Protein AF-A0A5C6XCS1-F1 (afdb_monomer_lite)

Secondary structure (DSSP, 8-state):
--HHHHHHHHHHHHH-TTSB-TTTS-HHHHHHHHHH-TTTSSS--BHHHHHHHHHHHTT--TTS-SPPHHHHHHHHHHHHHHHHHHHHHHHHHH--

Structure (mmCIF, N/CA/C/O backbone):
data_AF-A0A5C6XCS1-F1
#
_entry.id   AF-A0A5C6XCS1-F1
#
loop_
_atom_site.group_PDB
_atom_site.id
_atom_site.type_symbol
_atom_site.label_atom_id
_atom_site.label_alt_id
_atom_site.label_comp_id
_atom_site.label_asym_id
_atom_site.label_entity_id
_atom_site.label_seq_id
_atom_site.pdbx_PDB_ins_code
_atom_site.Cartn_x
_atom_site.Cartn_y
_atom_site.Cartn_z
_atom_site.occupancy
_atom_site.B_iso_or_equiv
_atom_site.auth_seq_id
_atom_site.auth_comp_id
_atom_site.auth_asym_id
_atom_site.auth_atom_id
_atom_site.pdbx_PDB_model_num
ATOM 1 N N . MET A 1 1 ? -13.984 1.439 -6.672 1.00 53.34 1 MET A N 1
ATOM 2 C CA . MET A 1 1 ? -13.283 1.455 -7.981 1.00 53.34 1 MET A CA 1
ATOM 3 C C . MET A 1 1 ? -11.849 0.967 -7.791 1.00 53.34 1 MET A C 1
ATOM 5 O O . MET A 1 1 ? -11.150 1.538 -6.969 1.00 53.34 1 MET A O 1
ATOM 9 N N . VAL A 1 2 ? -11.416 -0.090 -8.491 1.00 68.62 2 VAL A N 1
ATOM 10 C CA . VAL A 1 2 ? -10.109 -0.752 -8.246 1.00 68.62 2 VAL A CA 1
ATOM 11 C C . VAL A 1 2 ? -9.064 -0.436 -9.329 1.00 68.62 2 VAL A C 1
ATOM 13 O O . VAL A 1 2 ? -7.883 -0.297 -9.021 1.00 68.62 2 VAL A O 1
ATOM 16 N N . ALA A 1 3 ? -9.485 -0.259 -10.586 1.00 79.19 3 ALA A N 1
ATOM 17 C CA . ALA A 1 3 ? -8.567 -0.104 -11.718 1.00 79.19 3 ALA A CA 1
ATOM 18 C C . ALA A 1 3 ? -7.756 1.206 -11.684 1.00 79.19 3 ALA A C 1
ATOM 20 O O . ALA A 1 3 ? -6.547 1.177 -11.895 1.00 79.19 3 ALA A O 1
ATOM 21 N N . TRP A 1 4 ? -8.391 2.338 -11.354 1.00 88.06 4 TRP A N 1
ATOM 22 C CA . TRP A 1 4 ? -7.715 3.639 -11.265 1.00 88.06 4 TRP A CA 1
ATOM 23 C C . TRP A 1 4 ? -6.559 3.634 -10.255 1.00 88.06 4 TRP A C 1
ATOM 25 O O . TRP A 1 4 ? -5.450 4.035 -10.591 1.00 88.06 4 TRP A O 1
ATOM 35 N N . ASN A 1 5 ? -6.774 3.091 -9.053 1.00 89.94 5 ASN A N 1
ATOM 36 C CA . ASN A 1 5 ? -5.743 3.061 -8.010 1.00 89.94 5 ASN A CA 1
ATOM 37 C C . ASN A 1 5 ? -4.531 2.215 -8.417 1.00 89.94 5 ASN A C 1
ATOM 39 O O . ASN A 1 5 ? -3.395 2.589 -8.135 1.00 89.94 5 ASN A O 1
ATOM 43 N N . LEU A 1 6 ? -4.750 1.109 -9.134 1.00 92.75 6 LEU A N 1
ATOM 44 C CA . LEU A 1 6 ? -3.654 0.299 -9.664 1.00 92.75 6 LEU A CA 1
ATOM 45 C C . LEU A 1 6 ? -2.857 1.046 -10.739 1.00 92.75 6 LEU A C 1
ATOM 47 O O . LEU A 1 6 ? -1.624 0.972 -10.732 1.00 92.75 6 LEU A O 1
ATOM 51 N N . LEU A 1 7 ? -3.534 1.780 -11.631 1.00 93.69 7 LEU A N 1
ATOM 52 C CA . LEU A 1 7 ? -2.874 2.636 -12.620 1.00 93.69 7 LEU A CA 1
ATOM 53 C C . LEU A 1 7 ? -2.030 3.711 -11.929 1.00 93.69 7 LEU A C 1
ATOM 55 O O . LEU A 1 7 ? -0.844 3.830 -12.231 1.00 93.69 7 LEU A O 1
ATOM 59 N N . VAL A 1 8 ? -2.608 4.427 -10.962 1.00 92.75 8 VAL A N 1
ATOM 60 C CA . VAL A 1 8 ? -1.938 5.492 -10.201 1.00 92.75 8 VAL A CA 1
ATOM 61 C C . VAL A 1 8 ? -0.723 4.958 -9.448 1.00 92.75 8 VAL A C 1
ATOM 63 O O . VAL A 1 8 ? 0.374 5.487 -9.624 1.00 92.75 8 VAL A O 1
ATOM 66 N N . ILE A 1 9 ? -0.875 3.875 -8.675 1.00 93.44 9 ILE A N 1
ATOM 67 C CA . ILE A 1 9 ? 0.225 3.258 -7.916 1.00 93.44 9 ILE A CA 1
ATOM 68 C C . ILE A 1 9 ? 1.382 2.895 -8.832 1.00 93.44 9 ILE A C 1
ATOM 70 O O . ILE A 1 9 ? 2.533 3.196 -8.521 1.00 93.44 9 ILE A O 1
ATOM 74 N N . ARG A 1 10 ? 1.095 2.234 -9.958 1.00 94.06 10 ARG A N 1
ATOM 75 C CA . ARG A 1 10 ? 2.153 1.786 -10.861 1.00 94.06 10 ARG A CA 1
ATOM 76 C C . ARG A 1 10 ? 2.791 2.955 -11.603 1.00 94.06 10 ARG A C 1
ATOM 78 O O . ARG A 1 10 ? 4.005 2.946 -11.779 1.00 94.06 10 ARG A O 1
ATOM 85 N N . TYR A 1 11 ? 1.998 3.919 -12.063 1.00 94.81 11 TYR A N 1
ATOM 86 C CA . TYR A 1 11 ? 2.501 5.074 -12.798 1.00 94.81 11 TYR A CA 1
ATOM 87 C C . TYR A 1 11 ? 3.371 5.955 -11.901 1.00 94.81 11 TYR A C 1
ATOM 89 O O . TYR A 1 11 ? 4.536 6.182 -12.221 1.00 94.81 11 TYR A O 1
ATOM 97 N N . LEU A 1 12 ? 2.852 6.390 -10.751 1.00 94.38 12 LEU A N 1
ATOM 98 C CA . LEU A 1 12 ? 3.598 7.247 -9.831 1.00 94.38 12 LEU A CA 1
ATOM 99 C C . LEU A 1 12 ? 4.772 6.499 -9.202 1.00 94.38 12 LEU A C 1
ATOM 101 O O . LEU A 1 12 ? 5.874 7.028 -9.151 1.00 94.38 12 LEU A O 1
ATOM 105 N N . GLY A 1 13 ? 4.579 5.247 -8.785 1.00 93.56 13 GLY A N 1
ATOM 106 C CA . GLY A 1 13 ? 5.639 4.467 -8.151 1.00 93.56 13 GLY A CA 1
ATOM 107 C C . GLY A 1 13 ? 6.807 4.106 -9.073 1.00 93.56 13 GLY A C 1
ATOM 108 O O . GLY A 1 13 ? 7.858 3.733 -8.567 1.00 93.56 13 GLY A O 1
ATOM 109 N N . ARG A 1 14 ? 6.650 4.215 -10.401 1.00 92.69 14 ARG A N 1
ATOM 110 C CA . ARG A 1 14 ? 7.734 3.986 -11.375 1.00 92.69 14 ARG A CA 1
ATOM 111 C C . ARG A 1 14 ? 8.314 5.261 -11.973 1.00 92.69 14 ARG A C 1
ATOM 113 O O . ARG A 1 14 ? 9.502 5.281 -12.262 1.00 92.69 14 ARG A O 1
ATOM 120 N N . ASN A 1 15 ? 7.487 6.280 -12.206 1.00 94.50 15 ASN A N 1
ATOM 121 C CA . ASN A 1 15 ? 7.900 7.487 -12.931 1.00 94.50 15 ASN A CA 1
ATOM 122 C C . ASN A 1 15 ? 8.100 8.702 -12.013 1.00 94.50 15 ASN A C 1
ATOM 124 O O . ASN A 1 15 ? 8.739 9.671 -12.406 1.00 94.50 15 ASN A O 1
ATOM 128 N N . HIS A 1 16 ? 7.552 8.663 -10.796 1.00 93.38 16 HIS A N 1
ATOM 129 C CA . HIS A 1 16 ? 7.520 9.784 -9.855 1.00 93.38 16 HIS A CA 1
ATOM 130 C C . HIS A 1 16 ? 7.708 9.292 -8.408 1.00 93.38 16 HIS A C 1
ATOM 132 O O . HIS A 1 16 ? 6.953 9.660 -7.506 1.00 93.38 16 HIS A O 1
ATOM 138 N N . GLU A 1 17 ? 8.689 8.412 -8.181 1.00 92.69 17 GLU A N 1
ATOM 139 C CA . GLU A 1 17 ? 8.794 7.626 -6.943 1.00 92.69 17 GLU A CA 1
ATOM 140 C C . GLU A 1 17 ? 8.990 8.450 -5.660 1.00 92.69 17 GLU A C 1
ATOM 142 O O . GLU A 1 17 ? 8.594 7.995 -4.581 1.00 92.69 17 GLU A O 1
ATOM 147 N N . ASP A 1 18 ? 9.549 9.655 -5.782 1.00 94.31 18 ASP A N 1
ATOM 148 C CA . ASP A 1 18 ? 9.828 10.578 -4.677 1.00 94.31 18 ASP A CA 1
ATOM 149 C C . ASP A 1 18 ? 8.654 11.498 -4.327 1.00 94.31 18 ASP A C 1
ATOM 151 O O . ASP A 1 18 ? 8.647 12.109 -3.253 1.00 94.31 18 ASP A O 1
ATOM 155 N N . VAL A 1 19 ? 7.636 11.577 -5.192 1.00 92.62 19 VAL A N 1
ATOM 156 C CA . VAL A 1 19 ? 6.447 12.395 -4.937 1.00 92.62 19 VAL A CA 1
ATOM 157 C C . VAL A 1 19 ? 5.709 11.837 -3.728 1.00 92.62 19 VAL A C 1
ATOM 159 O O . VAL A 1 19 ? 5.538 10.627 -3.575 1.00 92.62 19 VAL A O 1
ATOM 162 N N . GLU A 1 20 ? 5.288 12.726 -2.834 1.00 92.12 20 GLU A N 1
ATOM 163 C CA . GLU A 1 20 ? 4.466 12.350 -1.692 1.00 92.12 20 GLU A CA 1
ATOM 164 C C . GLU A 1 20 ? 3.139 11.763 -2.173 1.00 92.12 20 GLU A C 1
ATOM 166 O O . GLU A 1 20 ? 2.494 12.313 -3.058 1.00 92.12 20 GLU A O 1
ATOM 171 N N . ALA A 1 21 ? 2.713 10.643 -1.592 1.00 84.06 21 ALA A N 1
ATOM 172 C CA . ALA A 1 21 ? 1.476 9.966 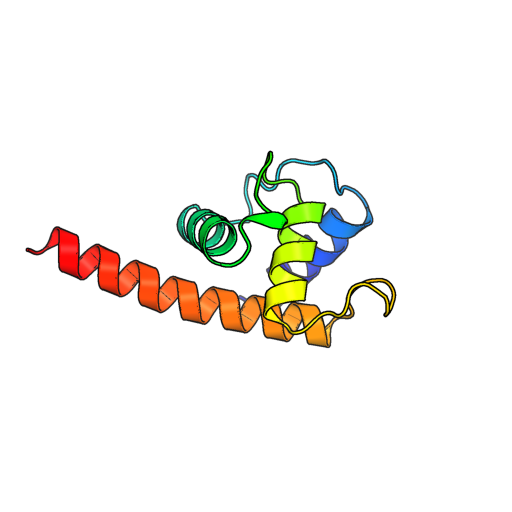-1.976 1.00 84.06 21 ALA A CA 1
ATOM 173 C C . ALA A 1 21 ? 0.209 10.690 -1.471 1.00 84.06 21 ALA A C 1
ATOM 175 O O . ALA A 1 21 ? -0.809 10.054 -1.197 1.00 84.06 21 ALA A O 1
ATOM 176 N N . SER A 1 22 ? 0.265 12.012 -1.304 1.00 73.81 22 SER A N 1
ATOM 177 C CA . SER A 1 22 ? -0.873 12.821 -0.891 1.00 73.81 22 SER A CA 1
ATOM 178 C C . SER A 1 22 ? -1.935 12.832 -1.997 1.00 73.81 22 SER A C 1
ATOM 180 O O . SER A 1 22 ? -1.637 12.971 -3.180 1.00 73.81 22 SER A O 1
ATOM 182 N N . GLY A 1 23 ? -3.198 12.630 -1.613 1.00 78.44 23 GLY A N 1
ATOM 183 C CA . GLY A 1 23 ? -4.355 12.771 -2.506 1.00 78.44 23 GLY A CA 1
ATOM 184 C C . GLY A 1 23 ? -4.956 11.480 -3.074 1.00 78.44 23 GLY A C 1
ATOM 185 O O . GLY A 1 23 ?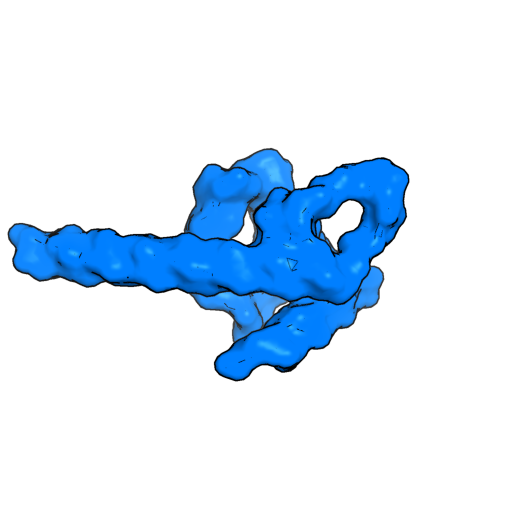 -6.077 11.532 -3.567 1.00 78.44 23 GLY A O 1
ATOM 186 N N . TRP A 1 24 ? -4.287 10.325 -2.983 1.00 86.31 24 TRP A N 1
ATOM 187 C CA . TRP A 1 24 ? -4.846 9.052 -3.486 1.00 86.31 24 TRP A CA 1
ATOM 188 C C . TRP A 1 24 ? -4.737 7.863 -2.522 1.00 86.31 24 TRP A C 1
ATOM 190 O O . TRP A 1 24 ? -5.350 6.827 -2.774 1.00 86.31 24 TRP A O 1
ATOM 200 N N . ILE A 1 25 ? -4.001 8.003 -1.414 1.00 91.88 25 ILE A N 1
ATOM 201 C CA . ILE A 1 25 ? -3.978 7.029 -0.315 1.00 91.88 25 ILE A CA 1
ATOM 202 C C . ILE A 1 25 ? -4.777 7.580 0.872 1.00 91.88 25 ILE A C 1
ATOM 204 O O . ILE A 1 25 ? -4.633 8.752 1.231 1.00 91.88 25 ILE A O 1
ATOM 208 N N . THR A 1 26 ? -5.620 6.757 1.495 1.00 94.00 26 THR A N 1
ATOM 209 C CA . THR A 1 26 ? -6.380 7.181 2.681 1.00 94.00 26 THR A CA 1
ATOM 210 C C . THR A 1 26 ? -5.480 7.201 3.927 1.00 94.00 26 THR A C 1
ATOM 212 O O . THR A 1 26 ? -4.479 6.474 3.991 1.00 94.00 26 THR A O 1
ATOM 215 N N . PRO A 1 27 ? -5.819 7.982 4.971 1.00 93.94 27 PRO A N 1
ATOM 216 C CA . PRO A 1 27 ? -5.102 7.927 6.246 1.00 93.94 27 PRO A CA 1
ATOM 217 C C . PRO A 1 27 ? -5.104 6.528 6.882 1.00 93.94 27 PRO A C 1
ATOM 219 O O . PRO A 1 27 ? -4.090 6.112 7.444 1.00 93.94 27 PRO A O 1
ATOM 222 N N . ALA A 1 28 ? -6.209 5.783 6.750 1.00 95.75 28 ALA A N 1
ATOM 223 C CA . ALA A 1 28 ? -6.329 4.412 7.245 1.00 95.75 28 ALA A CA 1
ATOM 224 C C . ALA A 1 28 ? -5.362 3.468 6.514 1.00 95.75 28 ALA A C 1
ATOM 226 O O . ALA A 1 28 ? -4.561 2.784 7.152 1.00 95.75 28 ALA A O 1
ATOM 227 N N . GLN A 1 29 ? -5.346 3.500 5.179 1.00 96.88 29 GLN A N 1
ATOM 228 C CA . GLN A 1 29 ? -4.396 2.735 4.365 1.00 96.88 29 GLN A CA 1
ATOM 229 C C . GLN A 1 29 ? -2.949 3.074 4.721 1.00 96.88 29 GLN A C 1
ATOM 231 O O . GLN A 1 29 ? -2.122 2.177 4.888 1.00 96.88 29 GLN A O 1
ATOM 236 N N . LEU A 1 30 ? -2.629 4.360 4.889 1.00 96.00 30 LEU A N 1
ATOM 237 C CA . LEU A 1 30 ? -1.287 4.786 5.273 1.00 96.00 30 LEU A CA 1
ATOM 238 C C . LEU A 1 30 ? -0.879 4.236 6.649 1.00 96.00 30 LEU A C 1
ATOM 240 O O . LEU A 1 30 ? 0.249 3.755 6.805 1.00 96.00 30 LEU A O 1
ATOM 244 N N . ALA A 1 31 ? -1.777 4.279 7.636 1.00 95.94 31 ALA A N 1
ATOM 245 C CA . ALA A 1 31 ? -1.540 3.707 8.960 1.00 95.94 31 ALA A CA 1
ATOM 246 C C . ALA A 1 31 ? -1.296 2.191 8.881 1.00 95.94 31 ALA A C 1
ATOM 248 O O . ALA A 1 31 ? -0.299 1.692 9.410 1.00 95.94 31 ALA A O 1
ATOM 249 N N . ILE A 1 32 ? -2.131 1.470 8.131 1.00 97.81 32 ILE A N 1
ATOM 250 C CA . ILE A 1 32 ? -2.002 0.022 7.919 1.00 97.81 32 ILE A CA 1
ATOM 251 C C . ILE A 1 32 ? -0.672 -0.320 7.250 1.00 97.81 32 ILE A C 1
ATOM 253 O O . ILE A 1 32 ? 0.028 -1.226 7.704 1.00 97.81 32 ILE A O 1
ATOM 257 N N . LEU A 1 33 ? -0.272 0.411 6.207 1.00 97.44 33 LEU A N 1
ATOM 258 C CA . LEU A 1 33 ? 1.008 0.189 5.530 1.00 97.44 33 LEU A CA 1
ATOM 259 C C . LEU A 1 33 ? 2.193 0.446 6.468 1.00 97.44 33 LEU A C 1
ATOM 261 O O . LEU A 1 33 ? 3.152 -0.329 6.460 1.00 97.44 33 LEU A O 1
ATOM 265 N N . ARG A 1 34 ? 2.126 1.479 7.319 1.00 96.88 34 ARG A N 1
ATOM 266 C CA . ARG A 1 34 ? 3.142 1.735 8.356 1.00 96.88 34 ARG A CA 1
ATOM 267 C C . ARG A 1 34 ? 3.237 0.593 9.366 1.00 96.88 34 ARG A C 1
ATOM 269 O O . ARG A 1 34 ? 4.348 0.184 9.693 1.00 96.88 34 ARG A O 1
ATOM 276 N N . MET A 1 35 ? 2.109 0.036 9.797 1.00 96.69 35 MET A N 1
ATOM 277 C CA . MET A 1 35 ? 2.068 -1.085 10.744 1.00 96.69 35 MET A CA 1
ATOM 278 C C . MET A 1 35 ? 2.521 -2.411 10.123 1.00 96.69 35 MET A C 1
ATOM 280 O O . MET A 1 35 ? 3.306 -3.145 10.718 1.00 96.69 35 MET A O 1
ATOM 284 N N . LYS A 1 36 ? 2.044 -2.742 8.919 1.00 97.38 36 LYS A N 1
ATOM 285 C CA . LYS A 1 36 ? 2.306 -4.035 8.265 1.00 97.38 36 LYS A CA 1
ATOM 286 C C . LYS A 1 36 ? 3.645 -4.081 7.546 1.00 97.38 36 LYS A C 1
ATOM 288 O O . LYS A 1 36 ? 4.191 -5.169 7.356 1.00 97.38 36 LYS A O 1
ATOM 293 N N . ARG A 1 37 ? 4.169 -2.940 7.095 1.00 96.50 37 ARG A N 1
ATOM 294 C CA . ARG A 1 37 ? 5.438 -2.831 6.357 1.00 96.50 37 ARG A CA 1
ATOM 295 C C . ARG A 1 37 ? 6.318 -1.712 6.927 1.00 96.50 37 ARG A C 1
ATOM 297 O O . ARG A 1 37 ? 6.790 -0.860 6.169 1.00 96.50 37 ARG A O 1
ATOM 304 N N . PRO A 1 38 ? 6.643 -1.749 8.235 1.00 96.31 38 PRO A N 1
ATOM 305 C CA . PRO A 1 38 ? 7.353 -0.665 8.903 1.00 96.31 38 PRO A CA 1
ATOM 306 C C . PRO A 1 38 ? 8.701 -0.395 8.248 1.00 96.31 38 PRO A C 1
ATOM 308 O O . PRO A 1 38 ? 9.020 0.755 8.000 1.00 96.31 38 PRO A O 1
ATOM 311 N N . LYS A 1 39 ? 9.457 -1.436 7.858 1.00 95.12 39 LYS A N 1
ATOM 312 C CA . LYS A 1 39 ? 10.765 -1.287 7.189 1.00 95.12 39 LYS A CA 1
ATOM 313 C C . LYS A 1 39 ? 10.696 -0.462 5.895 1.00 95.12 39 LYS A C 1
ATOM 315 O O . LYS A 1 39 ? 11.607 0.321 5.651 1.00 95.12 39 LYS A O 1
ATOM 320 N N . ILE A 1 40 ? 9.637 -0.624 5.099 1.00 95.00 40 ILE A N 1
ATOM 321 C CA . ILE A 1 40 ? 9.433 0.120 3.845 1.00 95.00 40 ILE A CA 1
ATOM 322 C C . ILE A 1 40 ? 8.936 1.537 4.159 1.00 95.00 40 ILE A C 1
ATOM 324 O O . ILE A 1 40 ? 9.391 2.509 3.562 1.00 95.00 40 ILE A O 1
ATOM 328 N N . MET A 1 41 ? 8.058 1.655 5.156 1.00 95.50 41 MET A N 1
ATOM 329 C CA . MET A 1 41 ? 7.342 2.879 5.515 1.00 95.50 41 MET A CA 1
ATOM 330 C C . MET A 1 41 ? 7.997 3.695 6.645 1.00 95.50 41 MET A C 1
ATOM 332 O O . MET A 1 41 ? 7.349 4.559 7.228 1.00 95.50 41 MET A O 1
ATOM 336 N N . LYS A 1 42 ? 9.286 3.464 6.947 1.00 90.31 42 LYS A N 1
ATOM 337 C CA . LYS A 1 42 ? 10.047 4.183 7.996 1.00 90.31 42 LYS A CA 1
ATOM 338 C C . LYS A 1 42 ? 10.164 5.693 7.766 1.00 90.31 42 LYS A C 1
ATOM 340 O O . LYS A 1 42 ? 10.458 6.432 8.696 1.00 90.31 42 LYS A O 1
ATOM 345 N N . ARG A 1 43 ? 10.047 6.134 6.515 1.00 90.25 43 ARG A N 1
ATOM 346 C CA . ARG A 1 43 ? 10.282 7.518 6.084 1.00 90.25 43 ARG A CA 1
ATOM 347 C C . ARG A 1 43 ? 9.005 8.113 5.490 1.00 90.25 43 ARG A C 1
ATOM 349 O O . ARG A 1 43 ? 7.930 7.522 5.574 1.00 90.25 43 ARG A O 1
ATOM 356 N N . LYS A 1 44 ? 9.141 9.282 4.860 1.00 91.88 44 LYS A N 1
ATOM 357 C CA . LYS A 1 44 ? 8.077 9.953 4.110 1.00 91.88 44 LYS A CA 1
ATOM 358 C C . LYS A 1 44 ? 7.358 8.978 3.172 1.00 91.88 44 LYS A C 1
ATOM 360 O O . LYS A 1 44 ? 8.015 8.183 2.496 1.00 91.88 44 LYS A O 1
ATOM 365 N N . ALA A 1 45 ? 6.030 9.045 3.147 1.00 94.12 45 ALA A N 1
ATOM 366 C CA . ALA A 1 45 ? 5.170 8.173 2.355 1.00 94.12 45 ALA A CA 1
ATOM 367 C C . ALA A 1 45 ? 5.171 8.603 0.882 1.00 94.12 45 ALA A C 1
ATOM 369 O O . ALA A 1 45 ? 4.252 9.265 0.413 1.00 94.12 45 ALA A O 1
ATOM 370 N N . THR A 1 46 ? 6.246 8.276 0.170 1.00 96.12 46 THR A N 1
ATOM 371 C CA . THR A 1 46 ? 6.371 8.576 -1.259 1.00 96.12 46 THR A CA 1
ATOM 372 C C . THR A 1 46 ? 5.674 7.514 -2.108 1.00 96.12 46 THR A C 1
ATOM 374 O O . THR A 1 46 ? 5.460 6.386 -1.647 1.00 96.12 46 THR A O 1
ATOM 377 N N . ALA A 1 47 ? 5.340 7.844 -3.354 1.00 95.56 47 ALA A N 1
ATOM 378 C CA . ALA A 1 47 ? 4.681 6.933 -4.284 1.00 95.56 47 ALA A CA 1
ATOM 379 C C . ALA A 1 47 ? 5.459 5.620 -4.468 1.00 95.56 47 ALA A C 1
ATOM 381 O O . ALA A 1 47 ? 4.858 4.545 -4.439 1.00 95.56 47 ALA A O 1
ATOM 382 N N . GLY A 1 48 ? 6.792 5.683 -4.556 1.00 95.25 48 GLY A N 1
ATOM 383 C CA . GLY A 1 48 ? 7.649 4.497 -4.642 1.00 95.25 48 GLY A CA 1
ATOM 384 C C . GLY A 1 48 ? 7.548 3.602 -3.406 1.00 95.25 48 GLY A C 1
ATOM 385 O O . GLY A 1 48 ? 7.426 2.381 -3.521 1.00 95.25 48 GLY A O 1
ATOM 386 N N . ARG A 1 49 ? 7.508 4.189 -2.200 1.00 95.94 49 ARG A N 1
ATOM 387 C CA . ARG A 1 49 ? 7.352 3.421 -0.951 1.00 95.94 49 ARG A CA 1
ATOM 388 C C . ARG A 1 49 ? 5.971 2.802 -0.816 1.00 95.94 49 ARG A C 1
ATOM 390 O O . ARG A 1 49 ? 5.883 1.651 -0.394 1.00 95.94 49 ARG A O 1
ATOM 397 N N . ILE A 1 50 ? 4.916 3.521 -1.199 1.00 96.50 50 ILE A N 1
ATOM 398 C CA . ILE A 1 50 ? 3.562 2.959 -1.214 1.00 96.50 50 ILE A CA 1
ATOM 399 C C . ILE A 1 50 ? 3.492 1.799 -2.207 1.00 96.50 50 ILE A C 1
ATOM 401 O O . ILE A 1 50 ? 3.063 0.712 -1.828 1.00 96.50 50 ILE A O 1
ATOM 405 N N . MET A 1 51 ? 3.986 1.978 -3.436 1.00 95.94 51 MET A N 1
ATOM 406 C CA . MET A 1 51 ? 4.027 0.906 -4.433 1.00 95.94 51 MET A CA 1
ATOM 407 C C . MET A 1 51 ? 4.808 -0.311 -3.924 1.00 95.94 51 MET A C 1
ATOM 409 O O . MET A 1 51 ? 4.325 -1.435 -4.047 1.00 95.94 51 MET A O 1
ATOM 413 N N . ALA A 1 52 ? 5.976 -0.111 -3.307 1.00 95.94 52 ALA A N 1
ATOM 414 C CA . ALA A 1 52 ? 6.776 -1.194 -2.738 1.00 95.94 52 ALA A CA 1
ATOM 415 C C . ALA A 1 52 ? 6.064 -1.905 -1.573 1.00 95.94 52 ALA A C 1
ATOM 417 O O . ALA A 1 52 ? 6.101 -3.134 -1.478 1.00 95.94 52 ALA A O 1
ATOM 418 N N . ALA A 1 53 ? 5.391 -1.159 -0.694 1.00 97.00 53 ALA A N 1
ATOM 419 C CA . ALA A 1 53 ? 4.647 -1.723 0.428 1.00 97.00 53 ALA A CA 1
ATOM 420 C C . ALA A 1 53 ? 3.433 -2.536 -0.050 1.00 97.00 53 ALA A C 1
ATOM 422 O O . ALA A 1 53 ? 3.242 -3.665 0.406 1.00 97.00 53 ALA A O 1
ATOM 423 N N . VAL A 1 54 ? 2.678 -2.015 -1.021 1.00 97.06 54 VAL A N 1
ATOM 424 C CA . VAL A 1 54 ? 1.561 -2.717 -1.673 1.00 97.06 54 VAL A CA 1
ATOM 425 C C . VAL A 1 54 ? 2.062 -3.967 -2.396 1.00 97.06 54 VAL A C 1
ATOM 427 O O . VAL A 1 54 ? 1.538 -5.055 -2.179 1.00 97.06 54 VAL A O 1
ATOM 430 N N . ALA A 1 55 ? 3.133 -3.868 -3.184 1.00 97.44 55 ALA A N 1
ATOM 431 C CA . ALA A 1 55 ? 3.731 -5.023 -3.849 1.00 97.44 55 ALA A CA 1
ATOM 432 C C . ALA A 1 55 ? 4.154 -6.108 -2.840 1.00 97.44 55 ALA A C 1
ATOM 434 O O . ALA A 1 55 ? 3.911 -7.295 -3.057 1.00 97.44 55 ALA A O 1
ATOM 435 N N . SER A 1 56 ? 4.721 -5.708 -1.699 1.00 97.31 56 SER A N 1
ATOM 436 C CA . SER A 1 56 ? 5.092 -6.621 -0.615 1.00 97.31 56 SER A CA 1
ATOM 437 C C . SER A 1 56 ? 3.885 -7.274 0.076 1.00 97.31 56 SER A C 1
ATOM 439 O O . SER A 1 56 ? 4.008 -8.394 0.575 1.00 97.31 56 SER A O 1
ATOM 441 N N . LEU A 1 57 ? 2.714 -6.629 0.122 1.00 97.50 57 LEU A N 1
ATOM 442 C CA . LEU A 1 57 ? 1.464 -7.280 0.550 1.00 97.50 57 LEU A CA 1
ATOM 443 C C . LEU A 1 57 ? 0.992 -8.334 -0.462 1.00 97.50 57 LEU A C 1
ATOM 445 O O . LEU A 1 57 ? 0.427 -9.345 -0.058 1.00 97.50 57 LEU A O 1
ATOM 449 N N . GLY A 1 58 ? 1.266 -8.125 -1.752 1.00 96.38 58 GLY A N 1
ATOM 450 C CA . GLY A 1 58 ? 0.913 -9.037 -2.847 1.00 96.38 58 GLY A CA 1
ATOM 451 C C . GLY A 1 58 ? 1.906 -10.178 -3.111 1.00 96.38 58 GLY A C 1
ATOM 452 O O . GLY A 1 58 ? 1.736 -10.919 -4.090 1.00 96.38 58 GLY A O 1
ATOM 453 N N . GLY A 1 59 ? 2.941 -10.307 -2.273 1.00 96.00 59 GLY A N 1
ATOM 454 C CA . GLY A 1 59 ? 3.966 -11.351 -2.367 1.00 96.00 59 GLY A CA 1
ATOM 455 C C . GLY A 1 59 ? 5.135 -11.028 -3.303 1.00 96.00 59 GLY A 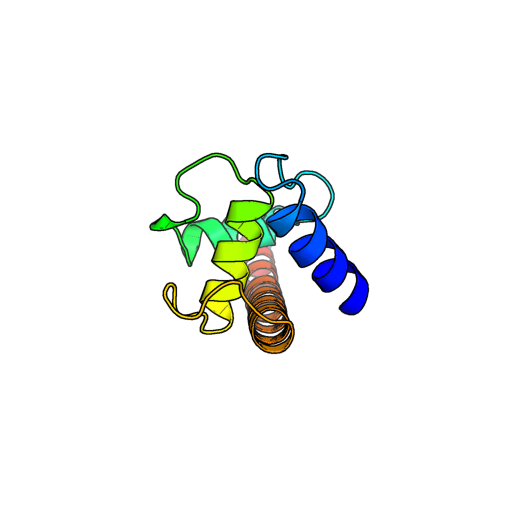C 1
ATOM 456 O O . GLY A 1 59 ? 5.756 -11.944 -3.834 1.00 96.00 59 GLY A O 1
ATOM 457 N N . HIS A 1 60 ? 5.432 -9.747 -3.560 1.00 96.81 60 HIS A N 1
ATOM 458 C CA . HIS A 1 60 ? 6.601 -9.370 -4.365 1.00 96.81 60 HIS A CA 1
ATOM 459 C C . HIS A 1 60 ? 7.912 -9.815 -3.711 1.00 96.81 60 HIS A C 1
ATOM 461 O O . HIS A 1 60 ? 8.151 -9.555 -2.530 1.00 96.81 60 HIS A O 1
ATOM 467 N N . ILE A 1 61 ? 8.782 -10.427 -4.515 1.00 90.88 61 ILE A N 1
ATOM 468 C CA . ILE A 1 61 ? 10.147 -10.795 -4.140 1.00 90.88 61 ILE A CA 1
ATOM 469 C C . ILE A 1 61 ? 11.092 -9.759 -4.750 1.00 90.88 61 ILE A C 1
ATOM 471 O O . ILE A 1 61 ? 11.089 -9.551 -5.963 1.00 90.88 61 ILE A O 1
ATOM 475 N N . LYS A 1 62 ? 11.925 -9.132 -3.910 1.00 78.00 62 LYS A N 1
ATOM 476 C CA . LYS A 1 62 ? 12.766 -7.973 -4.265 1.00 78.00 62 LYS A CA 1
ATOM 477 C C . LYS A 1 62 ? 13.654 -8.195 -5.501 1.00 78.00 62 LYS A C 1
ATOM 479 O O . LYS A 1 62 ? 13.894 -7.249 -6.240 1.00 78.00 62 LYS A O 1
ATOM 484 N N . ASN A 1 63 ? 14.107 -9.427 -5.733 1.00 84.38 63 ASN A N 1
ATOM 485 C CA . ASN A 1 63 ? 15.041 -9.756 -6.812 1.00 84.38 63 ASN A CA 1
ATOM 486 C C . ASN A 1 63 ? 14.356 -10.105 -8.151 1.00 84.38 63 ASN A C 1
ATOM 488 O O . ASN A 1 63 ? 15.051 -10.305 -9.140 1.00 84.38 63 ASN A O 1
ATOM 492 N N . ASN A 1 64 ? 13.018 -10.122 -8.225 1.00 85.81 64 ASN A N 1
ATOM 493 C CA . ASN A 1 64 ? 12.268 -10.484 -9.442 1.00 85.81 64 ASN A CA 1
ATOM 494 C C . ASN A 1 64 ? 11.916 -9.270 -10.323 1.00 85.81 64 ASN A C 1
ATOM 496 O O . ASN A 1 64 ? 10.851 -9.226 -10.942 1.00 85.81 64 ASN A O 1
ATOM 500 N N . GLY A 1 65 ? 12.785 -8.258 -10.351 1.00 86.75 65 GLY A N 1
ATOM 501 C CA . GLY A 1 65 ? 12.539 -7.013 -11.077 1.00 86.75 65 GLY A CA 1
ATOM 502 C C . GLY A 1 65 ? 11.321 -6.222 -10.561 1.00 86.75 65 GLY A C 1
ATOM 503 O O . GLY A 1 65 ? 10.817 -6.471 -9.458 1.00 86.75 65 GLY A O 1
ATOM 504 N N . PRO A 1 66 ? 10.834 -5.235 -11.336 1.00 88.06 66 PRO A N 1
ATOM 505 C CA . PRO A 1 66 ? 9.711 -4.391 -10.931 1.00 88.06 66 PRO A CA 1
ATOM 506 C C . PRO A 1 66 ? 8.404 -5.177 -10.755 1.00 88.06 66 PRO A C 1
ATOM 508 O O . PRO A 1 66 ? 8.055 -6.018 -11.581 1.00 88.06 66 PRO A O 1
ATOM 511 N N . ALA A 1 67 ? 7.614 -4.843 -9.730 1.00 93.38 67 ALA A N 1
ATOM 512 C CA . ALA A 1 67 ? 6.339 -5.510 -9.462 1.00 93.38 67 ALA A CA 1
ATOM 513 C C . ALA A 1 67 ? 5.366 -5.437 -10.660 1.00 93.38 67 ALA A C 1
ATOM 515 O O . ALA A 1 67 ? 5.101 -4.358 -11.206 1.00 93.38 67 ALA A O 1
ATOM 516 N N . GLY A 1 68 ? 4.838 -6.598 -11.064 1.00 93.19 68 GLY A N 1
ATOM 517 C CA . GLY A 1 68 ? 3.846 -6.744 -12.132 1.00 93.19 68 GLY A CA 1
ATOM 518 C C . GLY A 1 68 ? 2.410 -6.439 -11.686 1.00 93.19 68 GLY A C 1
ATOM 519 O O . GLY A 1 68 ? 2.131 -6.266 -10.501 1.00 93.19 68 GLY A O 1
ATOM 520 N N . TRP A 1 69 ? 1.474 -6.406 -12.642 1.00 94.81 69 TRP A N 1
ATOM 521 C CA . TRP A 1 69 ? 0.070 -6.052 -12.381 1.00 94.81 69 TRP A CA 1
ATOM 522 C C . TRP A 1 69 ? -0.627 -7.015 -11.421 1.00 94.81 69 TRP A C 1
ATOM 524 O O . TRP A 1 69 ? -1.324 -6.565 -10.523 1.00 94.81 69 TRP A O 1
ATOM 534 N N . GLN A 1 70 ? -0.393 -8.322 -11.556 1.00 94.88 70 GLN A N 1
ATOM 535 C CA . GLN A 1 70 ? -0.998 -9.323 -10.671 1.00 94.88 70 GLN A CA 1
ATOM 536 C C . GLN A 1 70 ? -0.544 -9.158 -9.216 1.00 94.88 70 GLN A C 1
ATOM 538 O O . GLN A 1 70 ? -1.349 -9.264 -8.297 1.00 94.88 70 GLN A O 1
ATOM 543 N N . VAL A 1 71 ? 0.742 -8.864 -9.002 1.00 96.38 71 VAL A N 1
ATOM 544 C CA . VAL A 1 71 ? 1.311 -8.644 -7.666 1.00 96.38 71 VAL A CA 1
ATOM 545 C C . VAL A 1 71 ? 0.728 -7.379 -7.037 1.00 96.38 71 VAL A C 1
ATOM 547 O O . VAL A 1 71 ? 0.280 -7.418 -5.895 1.00 96.38 71 VAL A O 1
ATOM 550 N N . LEU A 1 72 ? 0.679 -6.276 -7.790 1.00 96.06 72 LEU A N 1
ATOM 551 C CA . LEU A 1 72 ? 0.066 -5.030 -7.321 1.00 96.06 72 LEU A CA 1
ATOM 552 C C . LEU A 1 72 ? -1.435 -5.199 -7.059 1.00 96.06 72 LEU A C 1
ATOM 554 O O . LEU A 1 72 ? -1.920 -4.725 -6.041 1.00 96.06 72 LEU A O 1
ATOM 558 N N . GLY A 1 73 ? -2.146 -5.919 -7.929 1.00 96.12 73 GLY A N 1
ATOM 559 C CA . GLY A 1 73 ? -3.565 -6.237 -7.777 1.00 96.12 73 GLY A CA 1
ATOM 560 C C . GLY A 1 73 ? -3.855 -6.997 -6.487 1.00 96.12 73 GLY A C 1
ATOM 561 O O . GLY A 1 73 ? -4.682 -6.554 -5.695 1.00 96.12 73 GLY A O 1
ATOM 562 N N . ARG A 1 74 ? -3.122 -8.089 -6.226 1.00 97.56 74 ARG A N 1
ATOM 563 C CA . ARG A 1 74 ? -3.245 -8.849 -4.969 1.00 97.56 74 ARG A CA 1
ATOM 564 C C . ARG A 1 74 ? -2.907 -8.001 -3.748 1.00 97.56 74 ARG A C 1
ATOM 566 O O . ARG A 1 74 ? -3.621 -8.045 -2.755 1.00 97.56 74 ARG A O 1
ATOM 573 N N . GLY A 1 75 ? -1.829 -7.223 -3.825 1.00 97.44 75 GLY A N 1
ATOM 574 C CA . GLY A 1 75 ? -1.416 -6.347 -2.735 1.00 97.44 75 GLY A CA 1
ATOM 575 C C . GLY A 1 75 ? -2.448 -5.272 -2.412 1.00 97.44 75 GLY A C 1
ATOM 576 O O . GLY A 1 75 ? -2.696 -4.988 -1.244 1.00 97.44 75 GLY A O 1
ATOM 577 N N . TRP A 1 76 ? -3.068 -4.699 -3.443 1.00 96.94 76 TRP A N 1
ATOM 578 C CA . TRP A 1 76 ? -4.109 -3.691 -3.291 1.00 96.94 76 TRP A CA 1
ATOM 579 C C . TRP A 1 76 ? -5.401 -4.284 -2.729 1.00 96.94 76 TRP A C 1
ATOM 581 O O . TRP A 1 76 ? -5.961 -3.718 -1.799 1.00 96.94 76 TRP A O 1
ATOM 591 N N . ALA A 1 77 ? -5.837 -5.445 -3.229 1.00 96.88 77 ALA A N 1
ATOM 592 C CA . ALA A 1 77 ? -6.995 -6.155 -2.683 1.00 96.88 77 ALA A CA 1
ATOM 593 C C . ALA A 1 77 ? -6.812 -6.465 -1.188 1.00 96.88 77 ALA A C 1
ATOM 595 O O . ALA A 1 77 ? -7.657 -6.102 -0.375 1.00 96.88 77 ALA A O 1
ATOM 596 N N . HIS A 1 78 ? -5.651 -7.007 -0.813 1.00 98.00 78 HIS A N 1
ATOM 597 C CA . HIS A 1 78 ? -5.320 -7.288 0.583 1.00 98.00 78 HIS A CA 1
ATOM 598 C C . HIS A 1 78 ? -5.280 -6.011 1.445 1.00 98.00 78 HIS A C 1
ATOM 600 O O . HIS A 1 78 ? -5.710 -6.020 2.595 1.00 98.00 78 HIS A O 1
ATOM 606 N N . LEU A 1 79 ? -4.798 -4.883 0.910 1.00 97.69 79 LEU A N 1
ATOM 607 C CA . LEU A 1 79 ? -4.837 -3.611 1.635 1.00 97.69 79 LEU A CA 1
ATOM 608 C C . LEU A 1 79 ? -6.276 -3.144 1.908 1.00 97.69 79 LEU A C 1
ATOM 610 O O . LEU A 1 79 ? -6.541 -2.667 3.008 1.00 97.69 79 LEU A O 1
ATOM 614 N N . LEU A 1 80 ? -7.191 -3.297 0.947 1.00 96.75 80 LEU A N 1
ATOM 615 C CA . LEU A 1 80 ? -8.603 -2.935 1.122 1.00 96.75 80 LEU A CA 1
ATOM 616 C C . LEU A 1 80 ? -9.298 -3.812 2.174 1.00 96.75 80 LEU A C 1
ATOM 618 O O . LEU A 1 80 ? -10.073 -3.301 2.976 1.00 96.75 80 LEU A O 1
ATOM 622 N N . GLU A 1 81 ? -8.996 -5.110 2.213 1.00 97.88 81 GLU A N 1
ATOM 623 C CA . GLU A 1 81 ? -9.506 -6.018 3.252 1.00 97.88 81 GLU A CA 1
ATOM 624 C C . GLU A 1 81 ? -9.026 -5.598 4.650 1.00 97.88 81 GLU A C 1
ATOM 626 O O . GLU A 1 81 ? -9.812 -5.513 5.594 1.00 97.88 81 GLU A O 1
ATOM 631 N N . LEU A 1 82 ? -7.737 -5.264 4.783 1.00 98.25 82 LEU A N 1
ATOM 632 C CA . LEU A 1 82 ? -7.182 -4.748 6.036 1.00 98.25 82 LEU A CA 1
ATOM 633 C C . LEU A 1 82 ? -7.804 -3.402 6.429 1.00 98.25 82 LEU A C 1
ATOM 635 O O . LEU A 1 82 ? -8.011 -3.157 7.616 1.00 98.25 82 LEU A O 1
ATOM 639 N N . GLU A 1 83 ? -8.089 -2.533 5.457 1.00 97.81 83 GLU A N 1
ATOM 640 C CA . GLU A 1 83 ? -8.751 -1.247 5.690 1.00 97.81 83 GLU A CA 1
ATOM 641 C C . GLU A 1 83 ? -10.162 -1.432 6.240 1.00 97.81 83 GLU A C 1
ATOM 643 O O . GLU A 1 83 ? -10.507 -0.779 7.221 1.00 97.81 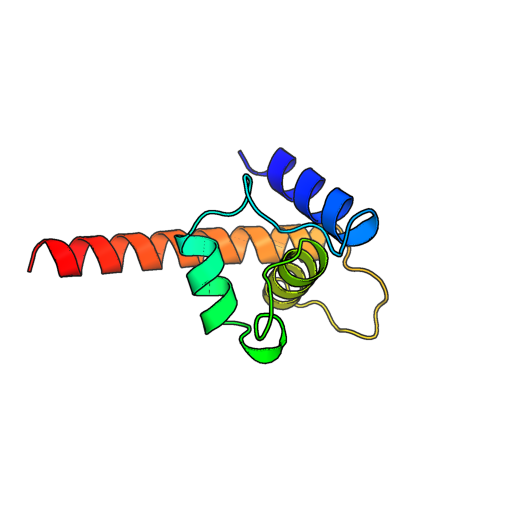83 GLU A O 1
ATOM 648 N N . GLN A 1 84 ? -10.943 -2.364 5.691 1.00 98.06 84 GLN A N 1
ATOM 649 C CA . GLN A 1 84 ? -12.271 -2.680 6.223 1.00 98.06 84 GLN A CA 1
ATOM 650 C C . GLN A 1 84 ? -12.196 -3.115 7.690 1.00 98.06 84 GLN A C 1
ATOM 652 O O . GLN A 1 84 ? -12.885 -2.543 8.532 1.00 98.06 84 GLN A O 1
ATOM 657 N N . GLY A 1 85 ? -11.312 -4.063 8.020 1.00 97.81 85 GLY A N 1
ATOM 658 C CA . GLY A 1 85 ? -11.135 -4.516 9.403 1.00 97.81 85 GLY A CA 1
ATOM 659 C C . GLY A 1 85 ? -10.671 -3.401 10.345 1.00 97.81 85 GLY A C 1
ATOM 660 O O . GLY A 1 85 ? -11.163 -3.289 11.466 1.00 97.81 85 GLY A O 1
ATOM 661 N N . PHE A 1 86 ? -9.762 -2.540 9.881 1.00 97.44 86 PHE A N 1
ATOM 662 C CA . PHE A 1 86 ? -9.290 -1.384 10.644 1.00 97.44 86 PHE A CA 1
ATOM 663 C C . PHE A 1 86 ? -10.420 -0.394 10.948 1.00 97.44 86 PHE A C 1
ATOM 665 O O . PHE A 1 86 ? -10.529 0.074 12.078 1.00 97.44 86 PHE A O 1
ATOM 672 N N . LEU A 1 87 ? -11.261 -0.081 9.960 1.00 97.06 87 LEU A N 1
ATOM 673 C CA 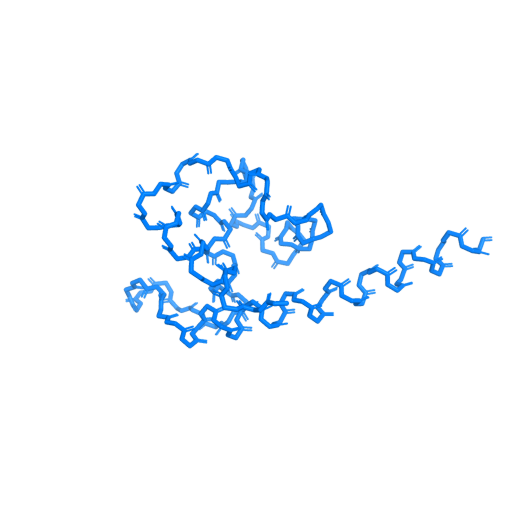. LEU A 1 87 ? -12.372 0.857 10.124 1.00 97.06 87 LEU A CA 1
ATOM 674 C C . LEU A 1 87 ? -13.468 0.295 11.036 1.00 97.06 87 LEU A C 1
ATOM 676 O O . LEU A 1 87 ? -13.956 1.027 11.890 1.00 97.06 87 LEU A O 1
ATOM 680 N N . ILE A 1 88 ? -13.798 -0.995 10.913 1.00 98.00 88 ILE A N 1
ATOM 681 C CA . ILE A 1 88 ? -14.754 -1.669 11.809 1.00 98.00 88 ILE A CA 1
ATOM 682 C C . ILE A 1 88 ? -14.258 -1.605 13.255 1.00 98.00 88 ILE A C 1
ATOM 684 O O . ILE A 1 88 ? -14.984 -1.157 14.136 1.00 98.00 88 ILE A O 1
ATOM 688 N N . ALA A 1 89 ? -13.003 -1.994 13.499 1.00 96.94 89 ALA A N 1
ATOM 689 C CA . ALA A 1 89 ? -12.428 -1.950 14.840 1.00 96.94 89 ALA A CA 1
ATOM 690 C C . ALA A 1 89 ? -12.388 -0.521 15.398 1.00 96.94 89 ALA A C 1
ATOM 692 O O . ALA A 1 89 ? -12.661 -0.311 16.577 1.00 96.94 89 ALA A O 1
ATOM 693 N N . LYS A 1 90 ? -12.072 0.467 14.552 1.00 95.38 90 LYS A N 1
ATOM 694 C CA . LYS A 1 90 ? -12.077 1.877 14.940 1.00 95.38 90 LYS A CA 1
ATOM 695 C C . LYS A 1 90 ? -13.471 2.338 15.381 1.00 95.38 90 LYS A C 1
ATOM 697 O O . LYS A 1 90 ? -13.572 2.922 16.450 1.00 95.38 90 LYS A O 1
ATOM 702 N N . GLN A 1 91 ? -14.511 2.028 14.608 1.00 96.12 91 GLN A N 1
ATOM 703 C CA . GLN A 1 91 ? -15.896 2.366 14.946 1.00 96.12 91 GLN A CA 1
ATOM 704 C C . GLN A 1 91 ? -16.327 1.721 16.271 1.00 96.12 91 GLN A C 1
ATOM 706 O O . GLN A 1 91 ? -16.863 2.399 17.138 1.00 96.12 91 GLN A O 1
ATOM 711 N N . MET A 1 92 ? -16.020 0.433 16.466 1.00 96.75 92 MET A N 1
ATOM 712 C CA . MET A 1 92 ? -16.337 -0.272 17.715 1.00 96.75 92 MET A CA 1
ATOM 713 C C . MET A 1 92 ? -15.686 0.383 18.939 1.00 96.75 92 MET A C 1
ATOM 715 O O . MET A 1 92 ? -16.300 0.429 19.994 1.00 96.75 92 MET A O 1
ATOM 719 N N . MET A 1 93 ? -14.457 0.891 18.810 1.00 95.31 93 MET A N 1
ATOM 720 C CA . MET A 1 93 ? -13.774 1.596 19.902 1.00 95.31 93 MET A CA 1
ATOM 721 C C . MET A 1 93 ? -14.332 3.001 20.166 1.00 95.31 93 MET A C 1
ATOM 723 O O . MET A 1 93 ? -14.133 3.511 21.259 1.00 95.31 93 MET A O 1
ATOM 727 N N . GLU A 1 94 ? -14.966 3.645 19.182 1.00 92.88 94 GLU A N 1
ATOM 728 C CA . GLU A 1 94 ? -15.590 4.969 19.339 1.00 92.88 94 GLU A CA 1
ATOM 729 C C . GLU A 1 94 ? -16.993 4.885 19.968 1.00 92.88 94 GLU A C 1
ATOM 731 O O . GLU A 1 94 ? -17.465 5.861 20.545 1.00 92.88 94 GLU A O 1
ATOM 736 N N . GLU A 1 95 ? -17.656 3.73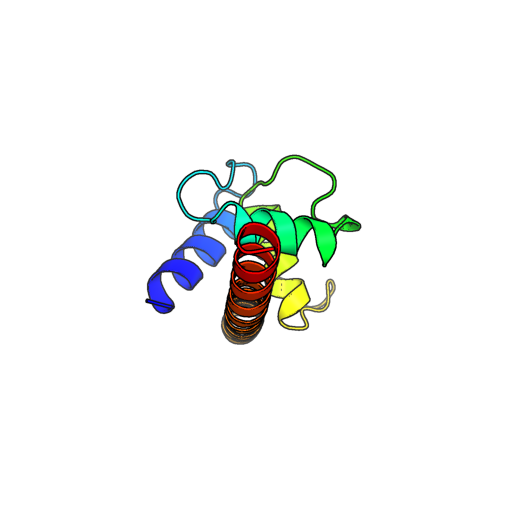0 19.858 1.00 86.44 95 GLU A N 1
ATOM 737 C CA . GLU A 1 95 ? -18.973 3.449 20.451 1.00 86.44 95 GLU A CA 1
ATOM 738 C C . GLU A 1 95 ? -18.903 2.903 21.890 1.00 86.44 95 GLU A C 1
ATOM 740 O O . GLU A 1 95 ? -19.937 2.805 22.556 1.00 86.44 95 GLU A O 1
ATOM 745 N N . MET A 1 96 ? -17.704 2.540 22.358 1.00 69.62 96 MET A N 1
ATOM 746 C CA . MET A 1 96 ? -17.418 2.093 23.729 1.00 69.62 96 MET A CA 1
ATOM 747 C C . MET A 1 96 ? -17.056 3.261 24.645 1.00 69.62 96 MET A C 1
ATOM 749 O O . MET A 1 96 ? -17.478 3.209 25.822 1.00 69.62 96 MET A O 1
#

Sequence (96 aa):
MVAWNLLVIRYLGRNHEDVEASGWITPAQLAILRMKRPKIMKRKATAGRIMAAVASLGGHIKNNGPAGWQVLGRGWAHLLELEQGFLIAKQMMEEM

pLDDT: mean 92.89, std 7.14, range [53.34, 98.25]

InterPro domains:
  IPR012337 Ribonuclease H-like superfamily [SSF53098] (1-94)
  IPR014737 Transposase, Tn5-like, C-terminal [G3DSA:1.10.740.10] (1-94)

Organism: NCBI:txid2600176

Radius of gyration: 13.35 Å; chains: 1; bounding box: 34×24×37 Å

Foldseek 3Di:
DQPVLLVQLVCCLPPVQAAQPPPRADPLLLVVLCVVPVVLNVDGRGSVSSSVSLLVLLPDDPPPPHRDSSSNSNSSVSSVVSSVVSVVVVVVVVVD